Protein AF-A0A7X2XHQ8-F1 (afdb_monomer)

Nearest PDB structures (foldseek):
  3h1t-assembly1_A  TM=4.998E-01  e=1.255E-01  Vibrio vulnificus YJ016
  6wxx-assembly2_C  TM=3.637E-01  e=3.427E-02  Treponema succinifaciens DSM 2489
  6xl1-assembly1_B  TM=3.503E-01  e=3.656E-02  Treponema succinifaciens DSM 2489
  7sjr-assembly1_A  TM=2.879E-01  e=7.467E-02  Mycolicibacterium smegmatis
  5iv5-assembly1_W  TM=1.984E-01  e=7.993E+00  Tequatrovirus T4

pLDDT: mean 82.09, std 16.26, range [36.47, 98.06]

Foldseek 3Di:
DPDPQDDDPVVLAVDECPDPDHNVSHPPRDHQHPVNADFDADPNDTDPHPQLVVVVVVLVVCCVVQQWVDKDAFDKDFLACWDDDPNDIGHTDIDTAGIWTQTNVRDIATEHEDDDCDPVNVVVVVSVCVVCVPHRYYYD

Organism: NCBI:txid33025

Secondary structure (DSSP, 8-state):
---TTS--HHHHTT-BTT-SS-GGGSTT---B-TT-PPPEEETTEEESSHHHHHHHHHHHHHHHTTSEEEEEES-EEEEE--EEETTEEEPPEEEE-SEEEEETTS-EEEEE--SS--HHHHHHHHHHHHH-TT--EEE-

Mean predicted aligned error: 10.68 Å

Structure (mmCIF, N/CA/C/O backbone):
data_AF-A0A7X2XHQ8-F1
#
_entry.id   AF-A0A7X2XHQ8-F1
#
loop_
_atom_site.group_PDB
_atom_site.id
_atom_site.type_symbol
_atom_site.label_atom_id
_atom_site.label_alt_id
_atom_site.label_comp_id
_atom_site.label_asym_id
_atom_site.label_entity_id
_atom_site.label_seq_id
_atom_site.pdbx_PDB_ins_code
_atom_site.Cartn_x
_atom_site.Cartn_y
_atom_site.Cartn_z
_atom_site.occupancy
_atom_site.B_iso_or_equiv
_atom_site.auth_seq_id
_atom_site.auth_comp_id
_atom_site.auth_asym_id
_atom_site.auth_atom_id
_atom_site.pdbx_PDB_model_num
ATOM 1 N N . MET A 1 1 ? -1.540 29.037 35.041 1.00 36.47 1 MET A N 1
ATOM 2 C CA . MET A 1 1 ? -2.192 28.547 33.809 1.00 36.47 1 MET A CA 1
ATOM 3 C C . MET A 1 1 ? -1.247 28.839 32.663 1.00 36.47 1 MET A C 1
ATOM 5 O O . MET A 1 1 ? -1.095 30.001 32.321 1.00 36.47 1 MET A O 1
ATOM 9 N N . THR A 1 2 ? -0.538 27.837 32.148 1.00 40.19 2 THR A N 1
ATOM 10 C CA . THR A 1 2 ? 0.299 28.009 30.955 1.00 40.19 2 THR A CA 1
ATOM 11 C C . THR A 1 2 ? -0.645 28.240 29.785 1.00 40.19 2 THR A C 1
ATOM 13 O O . THR A 1 2 ? -1.453 27.372 29.454 1.00 40.19 2 THR A O 1
ATOM 16 N N . THR A 1 3 ? -0.624 29.439 29.220 1.00 45.78 3 THR A N 1
ATOM 17 C CA . THR A 1 3 ? -1.304 29.729 27.964 1.00 45.78 3 THR A CA 1
ATOM 18 C C . THR A 1 3 ? -0.699 28.801 26.914 1.00 45.78 3 THR A C 1
ATOM 20 O O . THR A 1 3 ? 0.480 28.890 26.597 1.00 45.78 3 THR A O 1
ATOM 23 N N . TRP A 1 4 ? -1.495 27.878 26.370 1.00 48.78 4 TRP A N 1
ATOM 24 C CA . TRP A 1 4 ? -1.075 26.950 25.307 1.00 48.78 4 TRP A CA 1
ATOM 25 C C . TRP A 1 4 ? -0.567 27.655 24.030 1.00 48.78 4 TRP A C 1
ATOM 27 O O . TRP A 1 4 ? -0.086 26.989 23.118 1.00 48.78 4 TRP A O 1
ATOM 37 N N . ASN A 1 5 ? -0.663 28.987 23.978 1.00 53.16 5 ASN A N 1
ATOM 38 C CA . ASN A 1 5 ? -0.143 29.833 22.910 1.00 53.16 5 ASN A CA 1
ATOM 39 C C . ASN A 1 5 ? 1.375 30.064 22.999 1.00 53.16 5 ASN A C 1
ATOM 41 O O . ASN A 1 5 ? 1.979 30.391 21.985 1.00 53.16 5 ASN A O 1
ATOM 45 N N . GLU A 1 6 ? 2.003 29.877 24.165 1.00 59.69 6 GLU A N 1
ATOM 46 C CA . GLU A 1 6 ? 3.444 30.093 24.352 1.00 59.69 6 GLU A CA 1
ATOM 47 C C . GLU A 1 6 ? 4.093 28.828 24.924 1.00 59.69 6 GLU A C 1
ATOM 49 O O . GLU A 1 6 ? 4.153 28.600 26.134 1.00 59.69 6 GLU A O 1
ATOM 54 N N . LEU A 1 7 ? 4.552 27.951 24.026 1.00 60.12 7 LEU A N 1
ATOM 55 C CA . LEU A 1 7 ? 5.282 26.747 24.413 1.00 60.12 7 LEU A CA 1
ATOM 56 C C . LEU A 1 7 ? 6.741 27.089 24.766 1.00 60.12 7 LEU A C 1
ATOM 58 O O . LEU A 1 7 ? 7.391 27.840 24.038 1.00 60.12 7 LEU A O 1
ATOM 62 N N . PRO A 1 8 ? 7.309 26.494 25.832 1.00 69.12 8 PRO A N 1
ATOM 63 C CA . PRO A 1 8 ? 8.734 26.604 26.132 1.00 69.12 8 PRO A CA 1
ATOM 64 C C . PRO A 1 8 ? 9.606 26.154 24.949 1.00 69.12 8 PRO A C 1
ATOM 66 O O . PRO A 1 8 ? 9.288 25.164 24.289 1.00 69.12 8 PRO A O 1
ATOM 69 N N . ALA A 1 9 ? 10.757 26.798 24.728 1.00 67.25 9 ALA A N 1
ATOM 70 C CA . ALA A 1 9 ? 11.624 26.553 23.561 1.00 67.25 9 ALA A CA 1
ATOM 71 C C . ALA A 1 9 ? 11.999 25.067 23.335 1.00 67.25 9 ALA A C 1
ATOM 73 O O . ALA A 1 9 ? 12.046 24.587 22.203 1.00 67.25 9 ALA A O 1
ATOM 74 N N . HIS A 1 10 ? 12.205 24.299 24.411 1.00 64.56 10 HIS A N 1
ATOM 75 C CA . HIS A 1 10 ? 12.523 22.865 24.332 1.00 64.56 10 HIS A CA 1
ATOM 76 C C . HIS A 1 10 ? 11.336 21.974 23.899 1.00 64.56 10 HIS A C 1
ATOM 78 O O . HIS A 1 10 ? 11.544 20.821 23.517 1.00 64.56 10 HIS A O 1
ATOM 84 N N . LEU A 1 11 ? 10.103 22.483 23.989 1.00 62.22 11 LEU A N 1
ATOM 85 C CA . LEU A 1 11 ? 8.870 21.826 23.543 1.00 62.22 11 LEU A CA 1
ATOM 86 C C . LEU A 1 11 ? 8.503 22.235 22.114 1.00 62.22 11 LEU A C 1
ATOM 88 O O . LEU A 1 11 ? 8.046 21.383 21.355 1.00 62.22 11 LEU A O 1
ATOM 92 N N . VAL A 1 12 ? 8.774 23.488 21.727 1.00 64.69 12 VAL A N 1
ATOM 93 C CA . VAL A 1 12 ? 8.577 23.998 20.356 1.00 64.69 12 VAL A CA 1
ATOM 94 C C . VAL A 1 12 ? 9.309 23.127 19.324 1.00 64.69 12 VAL A C 1
ATOM 96 O O . VAL A 1 12 ? 8.742 22.756 18.301 1.00 64.69 12 VAL A O 1
ATOM 99 N N . SER A 1 13 ? 10.531 22.685 19.635 1.00 59.44 13 SER A N 1
ATOM 100 C CA . SER A 1 13 ? 11.358 21.843 18.752 1.00 59.44 13 SER A CA 1
ATOM 101 C C . SER A 1 13 ? 10.886 20.385 18.588 1.00 59.44 13 SER A C 1
ATOM 103 O O . SER A 1 13 ? 11.472 19.627 17.800 1.00 59.44 13 SER A O 1
ATOM 105 N N . LYS A 1 14 ? 9.852 19.977 19.338 1.00 60.72 14 LYS A N 1
ATOM 106 C CA . LYS A 1 14 ? 9.292 18.613 19.376 1.00 60.72 14 LYS A CA 1
ATOM 107 C C . LYS A 1 14 ? 7.863 18.527 18.833 1.00 60.72 14 LYS A C 1
ATOM 109 O O . LYS A 1 14 ? 7.222 17.482 18.969 1.00 60.72 14 LYS A O 1
ATOM 114 N N . ILE A 1 15 ? 7.358 19.601 18.232 1.00 64.56 15 ILE A N 1
ATOM 115 C CA . ILE A 1 15 ? 6.012 19.641 17.660 1.00 64.56 15 ILE A CA 1
ATOM 116 C C . ILE A 1 15 ? 5.972 18.766 16.406 1.00 64.56 15 ILE A C 1
ATOM 118 O O . ILE A 1 15 ? 6.776 18.917 15.486 1.00 64.56 15 ILE A O 1
ATOM 122 N N . ARG A 1 16 ? 5.035 17.816 16.391 1.00 60.81 16 ARG A N 1
ATOM 123 C CA . ARG A 1 16 ? 4.809 16.923 15.252 1.00 60.81 16 ARG A CA 1
ATOM 124 C C . ARG A 1 16 ? 3.826 17.549 14.278 1.00 60.81 16 ARG A C 1
ATOM 126 O O . ARG A 1 16 ? 2.924 18.264 14.687 1.00 60.81 16 ARG A O 1
ATOM 133 N N . SER A 1 17 ? 3.935 17.201 13.004 1.00 60.25 17 SER A N 1
ATOM 134 C CA . SER A 1 17 ? 2.991 17.648 11.974 1.00 60.25 17 SER A CA 1
ATOM 135 C C . SER A 1 17 ? 1.527 17.253 12.239 1.00 60.25 17 SER A C 1
ATOM 137 O O . SER A 1 17 ? 0.629 17.885 11.698 1.00 60.25 17 SER A O 1
ATOM 139 N N . ASP A 1 18 ? 1.272 16.220 13.050 1.00 56.00 18 ASP A N 1
ATOM 140 C CA . ASP A 1 18 ? -0.065 15.738 13.419 1.00 56.00 18 ASP A CA 1
ATOM 141 C C . ASP A 1 18 ? -0.575 16.270 14.774 1.00 56.00 18 ASP A C 1
ATOM 143 O O . ASP A 1 18 ? -1.554 15.746 15.310 1.00 56.00 18 ASP A O 1
ATOM 147 N N . SER A 1 19 ? 0.075 17.284 15.360 1.00 61.22 19 SER A N 1
ATOM 148 C CA . SER A 1 19 ? -0.367 17.874 16.626 1.00 61.22 19 SER A CA 1
ATOM 149 C C . SER A 1 19 ? -1.665 18.672 16.491 1.00 61.22 19 SER A C 1
ATOM 151 O O . SER A 1 19 ? -1.930 19.316 15.479 1.00 61.22 19 SER A O 1
ATOM 153 N N . VAL A 1 20 ? -2.457 18.671 17.570 1.00 60.62 20 VAL A N 1
ATOM 154 C CA . VAL A 1 20 ? -3.720 19.429 17.678 1.00 60.62 20 VAL A CA 1
ATOM 155 C C . VAL A 1 20 ? -3.498 20.928 17.439 1.00 60.62 20 VAL A C 1
ATOM 157 O O . VAL A 1 20 ? -4.326 21.583 16.813 1.00 60.62 20 VAL A O 1
ATOM 160 N N . THR A 1 21 ? -2.358 21.457 17.885 1.00 56.84 21 THR A N 1
ATOM 161 C CA . THR A 1 21 ? -1.887 22.797 17.527 1.00 56.84 21 THR A CA 1
ATOM 162 C C . THR A 1 21 ? -0.996 22.681 16.299 1.00 56.84 21 THR A C 1
ATOM 164 O O . THR A 1 21 ? 0.090 22.111 16.393 1.00 56.84 21 THR A O 1
ATOM 167 N N . ALA A 1 22 ? -1.441 23.189 15.149 1.00 55.91 22 ALA A N 1
ATOM 168 C CA . ALA A 1 22 ? -0.625 23.181 13.941 1.00 55.91 22 ALA A CA 1
ATOM 169 C C . ALA A 1 22 ? 0.661 24.010 14.154 1.00 55.91 22 ALA A C 1
ATOM 171 O O . ALA A 1 22 ? 0.578 25.105 14.717 1.00 55.91 22 ALA A O 1
ATOM 172 N N . PRO A 1 23 ? 1.833 23.550 13.678 1.00 57.03 23 PRO A N 1
ATOM 173 C CA . PRO A 1 23 ? 3.095 24.286 13.811 1.00 57.03 23 PRO A CA 1
ATOM 174 C C . PRO A 1 23 ? 3.045 25.673 13.153 1.00 57.03 23 PRO A C 1
ATOM 176 O O . PRO A 1 23 ? 3.669 26.601 13.646 1.00 57.03 23 PRO A O 1
ATOM 179 N N . ALA A 1 24 ? 2.205 25.856 12.126 1.00 57.06 24 ALA A N 1
ATOM 180 C CA . ALA A 1 24 ? 1.943 27.154 11.498 1.00 57.06 24 ALA A CA 1
ATOM 181 C C . ALA A 1 24 ? 1.388 28.227 12.462 1.00 57.06 24 ALA A C 1
ATOM 183 O O . ALA A 1 24 ? 1.497 29.415 12.174 1.00 57.06 24 ALA A O 1
ATOM 184 N N . ASN A 1 25 ? 0.811 27.823 13.600 1.00 60.12 25 ASN A N 1
ATOM 185 C CA . ASN A 1 25 ? 0.233 28.726 14.597 1.00 60.12 25 ASN A CA 1
ATOM 186 C C . ASN A 1 25 ? 1.189 29.031 15.767 1.00 60.12 25 ASN A C 1
ATOM 188 O O . ASN A 1 25 ? 0.788 29.720 16.703 1.00 60.12 25 ASN A O 1
ATOM 192 N N . LEU A 1 26 ? 2.424 28.513 15.747 1.00 65.69 26 LEU A N 1
ATOM 193 C CA . LEU A 1 26 ? 3.416 28.708 16.806 1.00 65.69 26 LEU A CA 1
ATOM 194 C C . LEU A 1 26 ? 4.699 29.330 16.226 1.00 65.69 26 LEU A C 1
ATOM 196 O O . LEU A 1 26 ? 5.384 28.684 15.430 1.00 65.69 26 LEU A O 1
ATOM 200 N N . PRO A 1 27 ? 5.057 30.569 16.609 1.00 61.31 27 PRO A N 1
ATOM 201 C CA . PRO A 1 27 ? 6.247 31.230 16.081 1.00 61.31 27 PRO A CA 1
ATOM 202 C C . PRO A 1 27 ? 7.517 30.456 16.474 1.00 61.31 27 PRO A C 1
ATOM 204 O O . PRO A 1 27 ? 7.764 30.207 17.652 1.00 61.31 27 PRO A O 1
ATOM 207 N N . GLY A 1 28 ? 8.319 30.060 15.478 1.00 65.12 28 GLY A N 1
ATOM 208 C CA . GLY A 1 28 ? 9.562 29.294 15.663 1.00 65.12 28 GLY A CA 1
ATOM 209 C C . GLY A 1 28 ? 9.412 27.765 15.654 1.00 65.12 28 GLY A C 1
ATOM 210 O O . GLY A 1 28 ? 10.397 27.065 15.884 1.00 65.12 28 GLY A O 1
ATOM 211 N N . ALA A 1 29 ? 8.213 27.230 15.392 1.00 59.97 29 ALA A N 1
ATOM 212 C CA . ALA A 1 29 ? 7.984 25.792 15.255 1.00 59.97 29 ALA A CA 1
ATOM 213 C C . ALA A 1 29 ? 8.169 25.325 13.801 1.00 59.97 29 ALA A C 1
ATOM 215 O O . ALA A 1 29 ? 7.347 25.624 12.936 1.00 59.97 29 ALA A O 1
ATOM 216 N N . GLU A 1 30 ? 9.203 24.527 13.532 1.00 63.09 30 GLU A N 1
ATOM 217 C CA . GLU A 1 30 ? 9.308 23.804 12.261 1.00 63.09 30 GLU A CA 1
ATOM 218 C C . GLU A 1 30 ? 8.533 22.474 12.335 1.00 63.09 30 GLU A C 1
ATOM 220 O O . GLU A 1 30 ? 8.755 21.687 13.264 1.00 63.09 30 GLU A O 1
ATOM 225 N N . PRO A 1 31 ? 7.619 22.187 11.386 1.00 60.91 31 PRO A N 1
ATOM 226 C CA . PRO A 1 31 ? 6.886 20.927 11.353 1.00 60.91 31 PRO A CA 1
ATOM 227 C C . PRO A 1 31 ? 7.843 19.749 11.158 1.00 60.91 31 PRO A C 1
ATOM 229 O O . PRO A 1 31 ? 8.390 19.555 10.076 1.00 60.91 31 PRO A O 1
ATOM 232 N N . LYS A 1 32 ? 7.986 18.897 12.177 1.00 61.88 32 LYS A N 1
ATOM 233 C CA . LYS A 1 32 ? 8.645 17.596 12.015 1.00 61.88 32 LYS A CA 1
ATOM 234 C C . LYS A 1 32 ? 7.615 16.531 11.685 1.00 61.88 32 LYS A C 1
ATOM 236 O O . LYS A 1 32 ? 6.659 16.316 12.438 1.00 61.88 32 LYS A O 1
ATOM 241 N N . LEU A 1 33 ? 7.816 15.842 10.565 1.00 65.62 33 LEU A N 1
ATOM 242 C CA . LEU A 1 33 ? 7.006 14.683 10.213 1.00 65.62 33 LEU A CA 1
ATOM 243 C C . LEU A 1 33 ? 7.149 13.617 11.300 1.00 65.62 33 LEU A C 1
ATOM 245 O O . LEU A 1 33 ? 8.237 13.376 11.823 1.00 65.62 33 LEU A O 1
ATOM 249 N N . LYS A 1 34 ? 6.030 12.975 11.648 1.00 60.84 34 LYS A N 1
ATOM 250 C CA . LYS A 1 34 ? 5.939 12.004 12.753 1.00 60.84 34 LYS A CA 1
ATOM 251 C C . LYS A 1 34 ? 6.983 10.885 12.678 1.00 60.84 34 LYS A C 1
ATOM 253 O O . LYS A 1 34 ? 7.379 10.364 13.719 1.00 60.84 34 LYS A O 1
ATOM 258 N N . TYR A 1 35 ? 7.409 10.546 11.462 1.00 61.41 35 TYR A N 1
ATOM 259 C CA . TYR A 1 35 ? 8.385 9.497 11.174 1.00 61.41 35 TYR A CA 1
ATOM 260 C C . TYR A 1 35 ? 9.722 10.025 10.630 1.00 61.41 35 TYR A C 1
ATOM 262 O O . TYR A 1 35 ? 10.587 9.226 10.310 1.00 61.41 35 TYR A O 1
ATOM 270 N N . GLY A 1 36 ? 9.916 11.347 10.545 1.00 60.12 36 GLY A N 1
ATOM 271 C CA . GLY A 1 36 ? 11.150 11.943 10.017 1.00 60.12 36 GLY A CA 1
ATOM 272 C C . GLY A 1 36 ? 11.371 11.758 8.511 1.00 60.12 36 GLY A C 1
ATOM 273 O O . GLY A 1 36 ? 12.455 12.063 8.032 1.00 60.12 36 GLY A O 1
ATOM 274 N N . ASN A 1 37 ? 10.371 11.268 7.776 1.00 61.34 37 ASN A N 1
ATOM 275 C CA . ASN A 1 37 ? 10.448 11.103 6.325 1.00 61.34 37 ASN A CA 1
ATOM 276 C C . ASN A 1 37 ? 10.554 12.464 5.623 1.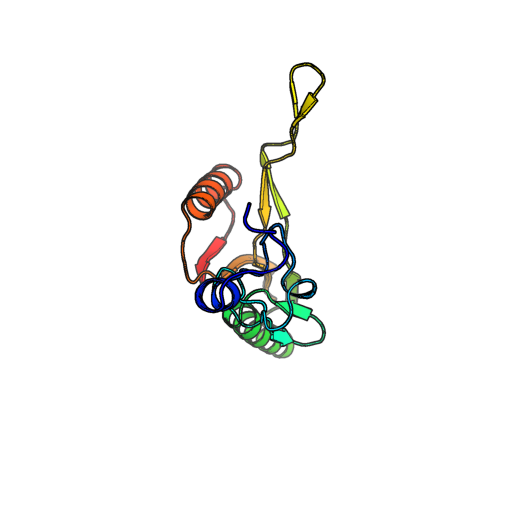00 61.34 37 ASN A C 1
ATOM 278 O O . ASN A 1 37 ? 10.005 13.444 6.118 1.00 61.34 37 ASN A O 1
ATOM 282 N N . SER A 1 38 ? 11.199 12.509 4.457 1.00 59.94 38 SER A N 1
ATOM 283 C CA . SER A 1 38 ? 11.070 13.625 3.516 1.00 59.94 38 SER A CA 1
ATOM 284 C C . SER A 1 38 ? 9.936 13.320 2.538 1.00 59.94 38 SER A C 1
ATOM 286 O O . SER A 1 38 ? 9.830 12.190 2.061 1.00 59.94 38 SER A O 1
ATOM 288 N N . ILE A 1 39 ? 9.073 14.303 2.268 1.00 60.19 39 ILE A N 1
ATOM 289 C CA . ILE A 1 39 ? 8.072 14.189 1.201 1.00 60.19 39 ILE A CA 1
ATOM 290 C C . ILE A 1 39 ? 8.801 14.469 -0.105 1.00 60.19 39 ILE A C 1
ATOM 292 O O . ILE A 1 39 ? 9.302 15.578 -0.294 1.00 60.19 39 ILE A O 1
ATOM 296 N N . THR A 1 40 ? 8.830 13.482 -0.992 1.00 62.44 40 THR A N 1
ATOM 297 C CA . THR A 1 40 ? 9.467 13.600 -2.305 1.00 62.44 40 THR A CA 1
ATOM 298 C C . THR A 1 40 ? 8.386 13.675 -3.378 1.00 62.44 40 THR A C 1
ATOM 300 O O . THR A 1 40 ? 7.378 12.969 -3.308 1.00 62.44 40 THR A O 1
ATOM 303 N N . GLU A 1 41 ? 8.570 14.567 -4.349 1.00 69.12 41 GLU A N 1
ATOM 304 C CA . GLU A 1 41 ? 7.702 14.693 -5.518 1.00 69.12 41 GLU A CA 1
ATOM 305 C C . GLU A 1 41 ? 8.429 14.120 -6.737 1.00 69.12 41 GLU A C 1
ATOM 307 O O . GLU A 1 41 ? 9.523 14.575 -7.068 1.00 69.12 41 GLU A O 1
ATOM 312 N N . VAL A 1 42 ? 7.836 13.119 -7.388 1.00 63.78 42 VAL A N 1
ATOM 313 C CA . VAL A 1 42 ? 8.348 12.520 -8.631 1.00 63.78 42 VAL A CA 1
ATOM 314 C C . VAL A 1 42 ? 7.235 12.585 -9.667 1.00 63.78 42 VAL A C 1
ATOM 316 O O . VAL A 1 42 ? 6.119 12.152 -9.394 1.00 63.78 42 VAL A O 1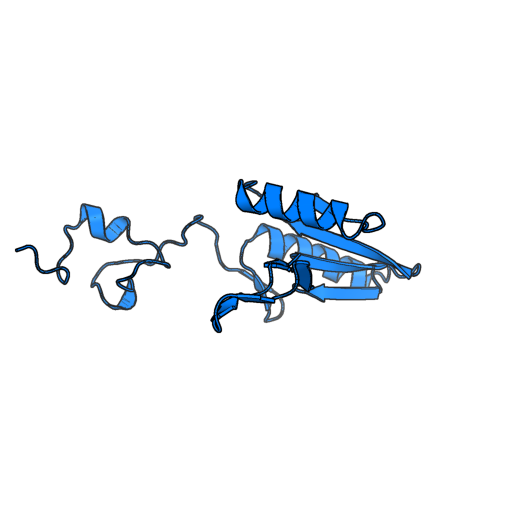
ATOM 319 N N . ASP A 1 43 ? 7.509 13.178 -10.830 1.00 59.56 43 ASP A N 1
ATOM 320 C CA . ASP A 1 43 ? 6.536 13.370 -11.919 1.00 59.56 43 ASP A CA 1
ATOM 321 C C . ASP A 1 43 ? 5.206 14.030 -11.487 1.00 59.56 43 ASP A C 1
ATOM 323 O O . ASP A 1 43 ? 4.130 13.707 -11.989 1.00 59.56 43 ASP A O 1
ATOM 327 N N . GLY A 1 44 ? 5.261 14.966 -10.531 1.00 72.56 44 GLY A N 1
ATOM 328 C CA . GLY A 1 44 ? 4.075 15.645 -9.989 1.00 72.56 44 GLY A CA 1
ATOM 329 C C . GLY A 1 44 ? 3.303 14.840 -8.935 1.00 72.56 44 GLY A C 1
ATOM 330 O O . GLY A 1 44 ? 2.241 15.267 -8.475 1.00 72.56 44 GLY A O 1
ATOM 331 N N . ILE A 1 45 ? 3.812 13.668 -8.547 1.00 76.31 45 ILE A N 1
ATOM 332 C CA . ILE A 1 45 ? 3.204 12.765 -7.568 1.00 76.31 45 ILE A CA 1
ATOM 333 C C . ILE A 1 45 ? 3.948 12.892 -6.245 1.00 76.31 45 ILE A C 1
ATOM 335 O O . ILE A 1 45 ? 5.162 12.715 -6.178 1.00 76.31 45 ILE A O 1
ATOM 339 N N . ARG A 1 46 ? 3.208 13.186 -5.172 1.00 77.81 46 ARG A N 1
ATOM 340 C CA . ARG A 1 46 ? 3.755 13.277 -3.813 1.00 77.81 46 ARG A CA 1
ATOM 341 C C . ARG A 1 46 ? 3.784 11.901 -3.153 1.00 77.81 46 ARG A C 1
ATOM 343 O O . ARG A 1 46 ? 2.736 11.266 -3.042 1.00 77.81 46 ARG A O 1
ATOM 350 N N . PHE A 1 47 ? 4.951 11.509 -2.655 1.00 80.75 47 PHE A N 1
ATOM 351 C CA . PHE A 1 47 ? 5.170 10.270 -1.909 1.00 80.75 47 PHE A CA 1
ATOM 352 C C . PHE A 1 47 ? 5.369 10.537 -0.415 1.00 80.75 47 PHE A C 1
ATOM 354 O O . PHE A 1 47 ? 5.915 11.573 -0.020 1.00 80.75 47 PHE A O 1
ATOM 361 N N . ASP A 1 48 ? 4.920 9.601 0.425 1.00 71.69 48 ASP A N 1
ATOM 362 C CA . ASP A 1 48 ? 5.000 9.721 1.887 1.00 71.69 48 ASP A CA 1
ATOM 363 C C . ASP A 1 48 ? 6.389 9.302 2.417 1.00 71.69 48 ASP A C 1
ATOM 365 O O . ASP A 1 48 ? 6.722 9.528 3.591 1.00 71.69 48 ASP A O 1
ATOM 369 N N . SER A 1 49 ? 7.226 8.701 1.562 1.00 80.88 49 SER A N 1
ATOM 370 C CA . SER A 1 49 ? 8.623 8.391 1.859 1.00 80.88 49 SER A CA 1
ATOM 371 C C . SER A 1 49 ? 9.528 8.425 0.623 1.00 80.88 49 SER A C 1
ATOM 373 O O . SER A 1 49 ? 9.082 8.204 -0.499 1.00 80.88 49 SER A O 1
ATOM 375 N N . GLU A 1 50 ? 10.825 8.642 0.847 1.00 83.25 50 GLU A N 1
ATOM 376 C CA . GLU A 1 50 ? 11.868 8.545 -0.186 1.00 83.25 50 GLU A CA 1
ATOM 377 C C . GLU A 1 50 ? 11.916 7.144 -0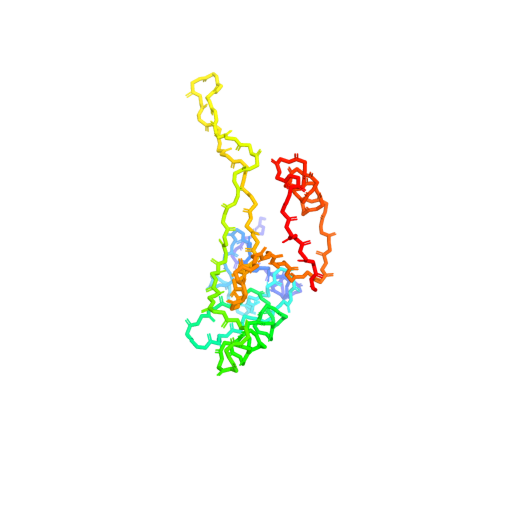.813 1.00 83.25 50 GLU A C 1
ATOM 379 O O . GLU A 1 50 ? 11.984 7.010 -2.026 1.00 83.25 50 GLU A O 1
ATOM 384 N N . LYS A 1 51 ? 11.726 6.094 -0.004 1.00 85.44 51 LYS A N 1
ATOM 385 C CA . LYS A 1 51 ? 11.698 4.703 -0.475 1.00 85.44 51 LYS A CA 1
ATOM 386 C C . LYS A 1 51 ? 10.549 4.421 -1.451 1.00 85.44 51 LYS A C 1
ATOM 388 O O . LYS A 1 51 ? 10.723 3.648 -2.389 1.00 85.44 51 LYS A O 1
ATOM 393 N N . GLU A 1 52 ? 9.381 5.026 -1.227 1.00 86.88 52 GLU A N 1
ATOM 394 C CA . GLU A 1 52 ? 8.260 4.957 -2.175 1.00 86.88 52 GLU A CA 1
ATOM 395 C C . GLU A 1 52 ? 8.622 5.646 -3.495 1.00 86.88 52 GLU A C 1
ATOM 397 O O . GLU A 1 52 ? 8.359 5.097 -4.563 1.00 86.88 52 GLU A O 1
ATOM 402 N N . ALA A 1 53 ? 9.242 6.827 -3.417 1.00 86.75 53 ALA A N 1
ATOM 403 C CA . ALA A 1 53 ? 9.643 7.606 -4.584 1.00 86.75 53 ALA A CA 1
ATOM 404 C C . ALA A 1 53 ? 10.711 6.887 -5.427 1.00 86.75 53 ALA A C 1
ATOM 406 O O . ALA A 1 53 ? 10.565 6.806 -6.646 1.00 86.75 53 ALA A O 1
ATOM 407 N N . ASP A 1 54 ? 11.729 6.309 -4.785 1.00 87.38 54 ASP A N 1
ATOM 408 C CA . ASP A 1 54 ? 12.774 5.529 -5.456 1.00 87.38 54 ASP A CA 1
ATOM 409 C C . ASP A 1 54 ? 12.179 4.304 -6.159 1.00 87.38 54 ASP A C 1
ATOM 411 O O . ASP A 1 54 ? 12.432 4.067 -7.339 1.00 87.38 54 ASP A O 1
ATOM 415 N N . TYR A 1 55 ? 11.303 3.564 -5.467 1.00 90.81 55 TYR A N 1
ATOM 416 C CA . TYR A 1 55 ? 10.647 2.399 -6.057 1.00 90.81 55 TYR A CA 1
ATOM 417 C C . TYR A 1 55 ? 9.754 2.777 -7.245 1.00 90.81 55 TYR A C 1
ATOM 419 O O . TYR A 1 55 ? 9.706 2.069 -8.252 1.00 90.81 55 TYR A O 1
ATOM 427 N N . TYR A 1 56 ? 9.050 3.908 -7.156 1.00 90.25 56 TYR A N 1
ATOM 428 C CA . TYR A 1 56 ? 8.270 4.428 -8.274 1.00 90.25 56 TYR A CA 1
ATOM 429 C C . TYR A 1 56 ? 9.156 4.785 -9.476 1.00 90.25 56 TYR A C 1
ATOM 431 O O . TYR A 1 56 ? 8.781 4.502 -10.615 1.00 90.25 56 TYR A O 1
ATOM 439 N N . TRP A 1 57 ? 10.343 5.350 -9.241 1.00 86.50 57 TRP A N 1
ATOM 440 C CA . TRP A 1 57 ? 11.299 5.661 -10.304 1.00 86.50 57 TRP A CA 1
ATOM 441 C C . TRP A 1 57 ? 11.803 4.404 -11.020 1.00 86.50 57 TRP A C 1
ATOM 443 O O . TRP A 1 57 ? 11.841 4.368 -12.253 1.00 86.50 57 TRP A O 1
ATOM 453 N N . ASP A 1 58 ? 12.105 3.346 -10.266 1.00 88.38 58 ASP A N 1
ATOM 454 C CA . ASP A 1 58 ? 12.483 2.047 -10.829 1.00 88.38 58 ASP A CA 1
ATOM 455 C C . ASP A 1 58 ? 11.351 1.463 -11.687 1.00 88.38 58 ASP A C 1
ATOM 457 O O . ASP A 1 58 ? 11.573 1.030 -12.821 1.00 88.38 58 ASP A O 1
ATOM 461 N N . LEU A 1 59 ? 10.109 1.508 -11.190 1.00 88.81 59 LEU A N 1
ATOM 462 C CA . LEU A 1 59 ? 8.940 1.073 -11.957 1.00 88.81 59 LEU A CA 1
ATOM 463 C C . LEU A 1 59 ? 8.756 1.887 -13.242 1.00 88.81 59 LEU A C 1
ATOM 465 O O . LEU A 1 59 ? 8.417 1.322 -14.281 1.00 88.81 59 LEU A O 1
ATOM 469 N N . HIS A 1 60 ? 9.004 3.194 -13.199 1.00 83.88 60 HIS A N 1
ATOM 470 C CA . HIS A 1 60 ? 8.902 4.057 -14.370 1.00 83.88 60 HIS A CA 1
ATOM 471 C C . HIS A 1 60 ? 9.944 3.701 -15.447 1.00 83.88 60 HIS A C 1
ATOM 473 O O . HIS A 1 60 ? 9.627 3.708 -16.640 1.00 83.88 60 HIS A O 1
ATOM 479 N N . TRP A 1 61 ? 11.160 3.302 -15.059 1.00 81.88 61 TRP A N 1
ATOM 480 C CA . TRP A 1 61 ? 12.139 2.750 -16.003 1.00 81.88 61 TRP A CA 1
ATOM 481 C C . TRP A 1 61 ? 11.688 1.420 -16.601 1.00 81.88 61 TRP A C 1
ATOM 483 O O . TRP A 1 61 ? 11.715 1.265 -17.822 1.00 81.88 61 TRP A O 1
ATOM 493 N N . LEU A 1 62 ? 11.175 0.506 -15.776 1.00 82.25 62 LEU A N 1
ATOM 494 C CA . LEU A 1 62 ? 10.644 -0.777 -16.250 1.00 82.25 62 LEU A CA 1
ATOM 495 C C . LEU A 1 62 ? 9.454 -0.607 -17.205 1.00 82.25 62 LEU A C 1
ATOM 497 O O . LEU A 1 62 ? 9.256 -1.434 -18.099 1.00 82.25 62 LEU A O 1
ATOM 501 N N . MET A 1 63 ? 8.674 0.467 -17.050 1.00 83.94 63 MET A N 1
ATOM 502 C CA . MET A 1 63 ? 7.625 0.836 -18.002 1.00 83.94 63 MET A CA 1
ATOM 503 C C . MET A 1 63 ? 8.193 1.282 -19.350 1.00 83.94 63 MET A C 1
ATOM 505 O O . MET A 1 63 ? 7.668 0.902 -20.395 1.00 83.94 63 MET A O 1
ATOM 509 N N . ARG A 1 64 ? 9.287 2.053 -19.349 1.00 78.00 64 ARG A N 1
ATOM 510 C CA . ARG A 1 64 ? 9.966 2.488 -20.583 1.00 78.00 64 ARG A CA 1
ATOM 511 C C . ARG A 1 64 ? 10.618 1.333 -21.335 1.00 78.00 64 ARG A C 1
ATOM 513 O O . ARG A 1 64 ? 10.624 1.340 -22.561 1.00 78.00 64 ARG A O 1
ATOM 520 N N . GLU A 1 65 ? 11.138 0.350 -20.611 1.00 82.75 65 GLU A N 1
ATOM 521 C CA . GLU A 1 65 ? 11.705 -0.875 -21.185 1.00 82.75 65 GLU A CA 1
ATOM 522 C C . GLU A 1 65 ? 10.631 -1.848 -21.698 1.00 82.75 65 GLU A C 1
ATOM 524 O O . GLU A 1 65 ? 10.937 -2.774 -22.446 1.00 82.75 65 GLU A O 1
ATOM 529 N N . GLY A 1 66 ? 9.364 -1.635 -21.326 1.00 82.19 66 GLY A N 1
ATOM 530 C CA . GLY A 1 66 ? 8.240 -2.482 -21.722 1.00 82.19 66 GLY A CA 1
ATOM 531 C C . GLY A 1 66 ? 8.091 -3.757 -20.889 1.00 82.19 66 GLY A C 1
ATOM 532 O O . GLY A 1 66 ? 7.271 -4.603 -21.236 1.00 82.19 66 GLY A O 1
ATOM 533 N N . THR A 1 67 ? 8.839 -3.901 -19.791 1.00 86.50 67 THR A N 1
ATOM 534 C CA . THR A 1 67 ? 8.701 -5.015 -18.835 1.00 86.50 67 THR A CA 1
ATOM 535 C C . THR A 1 67 ? 7.441 -4.847 -17.985 1.00 86.50 67 THR A C 1
ATOM 537 O O . THR A 1 67 ? 6.697 -5.804 -17.754 1.00 86.50 67 THR A O 1
ATOM 540 N N . VAL A 1 68 ? 7.166 -3.614 -17.556 1.00 89.12 68 VAL A N 1
ATOM 541 C CA . VAL A 1 68 ? 5.939 -3.239 -16.845 1.00 89.12 68 VAL A CA 1
ATOM 542 C C . VAL A 1 68 ? 5.004 -2.528 -17.810 1.00 89.12 68 VAL A C 1
ATOM 544 O O . VAL A 1 68 ? 5.394 -1.618 -18.531 1.00 89.12 68 VAL A O 1
ATOM 547 N N . LYS A 1 69 ? 3.741 -2.941 -17.825 1.00 90.81 69 LYS A N 1
ATOM 548 C CA . LYS A 1 69 ? 2.715 -2.341 -18.675 1.00 90.81 69 LYS A CA 1
ATOM 549 C C . LYS A 1 69 ? 1.997 -1.194 -17.976 1.00 90.81 69 LYS A C 1
ATOM 551 O O . LYS A 1 69 ? 1.703 -0.181 -18.601 1.00 90.81 69 LYS A O 1
ATOM 556 N N . GLU A 1 70 ? 1.671 -1.377 -16.701 1.00 92.44 70 GLU A N 1
ATOM 557 C CA . GLU A 1 70 ? 0.840 -0.436 -15.955 1.00 92.44 70 GLU A CA 1
ATOM 558 C C . GLU A 1 70 ? 1.209 -0.436 -14.473 1.00 92.44 70 GLU A C 1
ATOM 560 O O . GLU A 1 70 ? 1.458 -1.489 -13.881 1.00 92.44 70 GLU A O 1
ATOM 565 N N . VAL A 1 71 ? 1.197 0.756 -13.879 1.00 93.12 71 VAL A N 1
ATOM 566 C CA . VAL A 1 71 ? 1.384 0.977 -12.446 1.00 93.12 71 VAL A CA 1
ATOM 567 C C . VAL A 1 71 ? 0.203 1.789 -11.928 1.00 93.12 71 VAL A C 1
ATOM 569 O O . VAL A 1 71 ? -0.066 2.887 -12.409 1.00 93.12 71 VAL A O 1
ATOM 572 N N . GLU A 1 72 ? -0.498 1.254 -10.934 1.00 94.19 72 GLU A N 1
ATOM 573 C CA . GLU A 1 72 ? -1.578 1.934 -10.218 1.00 94.19 72 GLU A CA 1
ATOM 574 C C . GLU A 1 72 ? -1.110 2.267 -8.796 1.00 94.19 72 GLU A C 1
ATOM 576 O O . GLU A 1 72 ? -0.626 1.400 -8.063 1.00 94.19 72 GLU A O 1
ATOM 581 N N . LEU A 1 73 ? -1.271 3.530 -8.399 1.00 92.62 73 LEU A N 1
ATOM 582 C CA . LEU A 1 73 ? -0.883 4.020 -7.079 1.00 92.62 73 LEU A CA 1
ATOM 583 C C . LEU A 1 73 ? -1.997 3.838 -6.054 1.00 92.62 73 LEU A C 1
ATOM 585 O O . LEU A 1 73 ? -3.171 4.107 -6.313 1.00 92.62 73 LEU A O 1
ATOM 589 N N . GLN A 1 74 ? -1.602 3.471 -4.841 1.00 92.75 74 GLN A N 1
ATOM 590 C CA . GLN A 1 74 ? -2.473 3.392 -3.673 1.00 92.75 74 GLN A CA 1
ATOM 591 C C . GLN A 1 74 ? -3.750 2.534 -3.843 1.00 92.75 74 GLN A C 1
ATOM 593 O O . GLN A 1 74 ? -4.835 2.962 -3.403 1.00 92.75 74 GLN A O 1
ATOM 598 N N . PRO A 1 75 ? -3.671 1.319 -4.435 1.00 96.56 75 PRO A N 1
ATOM 599 C CA . PRO A 1 75 ? -4.831 0.449 -4.609 1.00 96.56 75 PRO A CA 1
ATOM 600 C C . PRO A 1 75 ? -5.454 0.091 -3.251 1.00 96.56 75 PRO A C 1
ATOM 602 O O . PRO A 1 75 ? -4.772 -0.172 -2.252 1.00 96.56 75 PRO A O 1
ATOM 605 N N . LYS A 1 76 ? -6.790 0.095 -3.199 1.00 97.19 76 LYS A N 1
ATOM 606 C CA . LYS A 1 76 ? -7.565 -0.065 -1.959 1.00 97.19 76 LYS A CA 1
ATOM 607 C C . LYS A 1 76 ? -8.198 -1.447 -1.879 1.00 97.19 76 LYS A C 1
ATOM 609 O O . LYS A 1 76 ? -8.998 -1.813 -2.732 1.00 97.19 76 LYS A O 1
ATOM 614 N N . PHE A 1 77 ? -7.970 -2.137 -0.768 1.00 97.00 77 PHE A N 1
ATOM 615 C CA . PHE A 1 77 ? -8.614 -3.409 -0.452 1.00 97.00 77 PHE A CA 1
ATOM 616 C C . PHE A 1 77 ? -9.507 -3.273 0.769 1.00 97.00 77 PHE A C 1
ATOM 618 O O . PHE A 1 77 ? -9.070 -2.855 1.845 1.00 97.00 77 PHE A O 1
ATOM 625 N N . VAL A 1 78 ? -10.770 -3.670 0.636 1.00 97.31 78 VAL A N 1
ATOM 626 C CA . VAL A 1 78 ? -11.679 -3.749 1.782 1.00 97.31 78 VAL A CA 1
ATOM 627 C C . VAL A 1 78 ? -11.369 -5.034 2.548 1.00 97.31 78 VAL A C 1
ATOM 629 O O . VAL A 1 78 ? -11.609 -6.132 2.048 1.00 97.31 78 VAL A O 1
ATOM 632 N N . LEU A 1 79 ? -10.827 -4.891 3.758 1.00 97.00 79 LEU A N 1
ATOM 633 C CA . LEU A 1 79 ? -10.540 -6.000 4.674 1.00 97.00 79 LEU A CA 1
ATOM 634 C C . LEU A 1 79 ? -11.783 -6.392 5.470 1.00 97.00 79 LEU A C 1
ATOM 636 O O . LEU A 1 79 ? -12.072 -7.571 5.652 1.00 97.00 79 LEU A O 1
ATOM 640 N N . GLN A 1 80 ? -12.534 -5.384 5.912 1.00 96.94 80 GLN A N 1
ATOM 641 C CA . GLN A 1 80 ? -13.819 -5.551 6.576 1.00 96.94 80 GLN A CA 1
ATOM 642 C C . GLN A 1 80 ? -14.790 -4.494 6.041 1.00 96.94 80 GLN A C 1
ATOM 644 O O . GLN A 1 80 ? -14.457 -3.303 6.076 1.00 96.94 80 GLN A O 1
ATOM 649 N N . PRO A 1 81 ? -15.977 -4.890 5.544 1.00 96.62 81 PRO A N 1
ATOM 650 C CA . PRO A 1 81 ? -16.971 -3.931 5.090 1.00 96.62 81 PRO A CA 1
ATOM 651 C C . PRO A 1 81 ? -17.467 -3.075 6.259 1.00 96.62 81 PRO A C 1
ATOM 653 O O . PRO A 1 81 ? -17.505 -3.510 7.411 1.00 96.62 81 PRO A O 1
ATOM 656 N N . GLY A 1 82 ? -17.859 -1.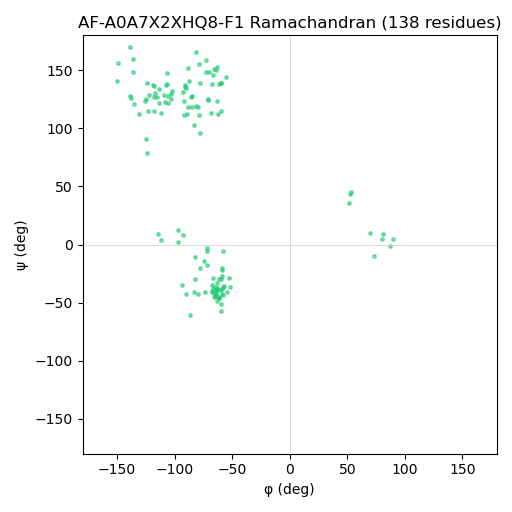839 5.955 1.00 96.69 82 GLY A N 1
ATOM 657 C CA . GLY A 1 82 ? -18.532 -0.990 6.929 1.00 96.69 82 GLY A CA 1
ATOM 658 C C . GLY A 1 82 ? -19.904 -1.567 7.264 1.00 96.69 82 GLY A C 1
ATOM 659 O O . GLY A 1 82 ? -20.570 -2.137 6.403 1.00 96.69 82 GLY A O 1
ATOM 660 N N . TYR A 1 83 ? -20.337 -1.403 8.506 1.00 96.94 83 TYR A N 1
ATOM 661 C CA . TYR A 1 83 ? -21.612 -1.930 8.989 1.00 96.94 83 TYR A CA 1
ATOM 662 C C . TYR A 1 83 ? -22.303 -0.908 9.891 1.00 96.94 83 TYR A C 1
ATOM 664 O O . TYR A 1 83 ? -21.728 0.123 10.242 1.00 96.94 83 TYR A O 1
ATOM 672 N N . LYS A 1 84 ? -23.563 -1.162 10.244 1.00 97.56 84 LYS A N 1
ATOM 673 C CA . LYS A 1 84 ? -24.299 -0.348 11.217 1.00 97.56 84 LYS A CA 1
ATOM 674 C C . LYS A 1 84 ? -24.439 -1.118 12.524 1.00 97.56 84 LYS A C 1
ATOM 676 O O . LYS A 1 84 ? -24.733 -2.308 12.501 1.00 97.56 84 LYS A O 1
ATOM 681 N N . ARG A 1 85 ? -24.257 -0.435 13.650 1.00 95.81 85 ARG A N 1
ATOM 682 C CA . ARG A 1 85 ? -24.528 -0.963 14.992 1.00 95.81 85 ARG A CA 1
ATOM 683 C C . ARG A 1 85 ? -25.191 0.133 15.812 1.00 95.81 85 ARG A C 1
ATOM 685 O O . ARG A 1 85 ? -24.680 1.247 15.838 1.00 95.81 85 ARG A O 1
ATOM 692 N N . GLU A 1 86 ? -26.335 -0.170 16.427 1.00 95.75 86 GLU A N 1
ATOM 693 C CA . GLU A 1 86 ? -27.085 0.783 17.272 1.00 95.75 86 GLU A CA 1
ATOM 694 C C . GLU A 1 86 ? -27.368 2.119 16.551 1.00 95.75 86 GLU A C 1
ATOM 696 O O . GLU A 1 86 ? -27.138 3.205 17.075 1.00 95.75 86 GLU A O 1
ATOM 701 N N . GLY A 1 87 ? -27.776 2.047 15.279 1.00 94.88 87 GLY A N 1
ATOM 702 C CA . GLY A 1 87 ? -28.032 3.225 14.438 1.00 94.88 87 GLY A CA 1
ATOM 703 C C . GLY A 1 87 ? -26.779 3.983 13.970 1.00 94.88 87 GLY A C 1
ATOM 704 O O . GLY A 1 87 ? -26.876 4.816 13.070 1.00 94.88 87 GLY A O 1
ATOM 705 N N . LYS A 1 88 ? -25.587 3.668 14.493 1.00 95.88 88 LYS A N 1
ATOM 706 C CA . LYS A 1 88 ? -24.319 4.309 14.115 1.00 95.88 88 LYS A CA 1
ATOM 707 C C . LYS A 1 88 ? -23.640 3.562 12.969 1.00 95.88 88 LYS A C 1
ATOM 709 O O . LYS A 1 88 ? -23.565 2.333 12.963 1.00 95.88 88 LYS A O 1
ATOM 714 N N . LYS A 1 89 ? -23.114 4.310 11.992 1.00 96.69 89 LYS A N 1
ATOM 715 C CA . LYS A 1 89 ? -22.344 3.766 10.862 1.00 96.69 89 LYS A CA 1
ATOM 716 C C . LYS A 1 89 ? -20.879 3.587 11.265 1.00 96.69 89 LYS A C 1
ATOM 718 O O . LYS A 1 89 ? -20.191 4.562 11.554 1.00 96.69 89 LYS A O 1
ATOM 723 N N . ILE A 1 90 ? -20.403 2.349 11.229 1.00 97.38 90 ILE A N 1
ATOM 724 C CA . ILE A 1 90 ? -19.006 1.977 11.444 1.00 97.38 90 ILE A CA 1
ATOM 725 C C . ILE A 1 90 ? -18.294 1.933 10.088 1.00 97.38 90 ILE A C 1
ATOM 727 O O . ILE A 1 90 ? -18.804 1.372 9.113 1.00 97.38 90 ILE A O 1
ATOM 731 N N . ARG A 1 91 ? -17.126 2.580 10.002 1.00 96.81 91 ARG A N 1
ATOM 732 C CA . ARG A 1 91 ? -16.347 2.695 8.758 1.00 96.81 91 ARG A CA 1
ATOM 733 C C . ARG A 1 91 ? -15.694 1.350 8.396 1.00 96.81 91 ARG A C 1
ATOM 735 O O . ARG A 1 91 ? -15.330 0.607 9.304 1.00 96.81 91 ARG A O 1
ATOM 742 N N . PRO A 1 92 ? -15.518 1.046 7.096 1.00 97.25 92 PRO A N 1
ATOM 743 C CA . PRO A 1 92 ? -14.783 -0.140 6.674 1.00 97.25 92 PRO A CA 1
ATOM 744 C C . PRO A 1 92 ? -13.319 -0.073 7.109 1.00 97.25 92 PRO A C 1
ATOM 746 O O . PRO A 1 92 ? -12.725 1.008 7.183 1.00 97.25 92 PRO A O 1
ATOM 749 N N . ILE A 1 93 ? -12.720 -1.244 7.303 1.00 97.38 93 ILE A N 1
ATOM 750 C CA . ILE A 1 93 ? -11.270 -1.375 7.422 1.00 97.38 93 ILE A CA 1
ATOM 751 C C . ILE A 1 93 ? -10.717 -1.567 6.015 1.00 97.38 93 ILE A C 1
ATOM 753 O O . ILE A 1 93 ? -11.045 -2.541 5.337 1.00 97.38 93 ILE A O 1
ATOM 757 N N . ILE A 1 94 ? -9.880 -0.624 5.587 1.00 97.44 94 ILE A N 1
ATOM 758 C CA . ILE A 1 94 ? -9.238 -0.631 4.272 1.00 97.44 94 ILE A CA 1
ATOM 759 C C . ILE A 1 94 ? -7.727 -0.814 4.449 1.00 97.44 94 ILE A C 1
ATOM 761 O O . ILE A 1 94 ? -7.102 -0.160 5.302 1.00 97.44 94 ILE A O 1
ATOM 765 N N . TYR A 1 95 ? -7.167 -1.708 3.639 1.00 96.88 95 TYR A N 1
ATOM 766 C CA . TYR A 1 95 ? -5.746 -1.780 3.332 1.00 96.88 95 TYR A CA 1
ATOM 767 C C . TYR A 1 95 ? -5.473 -0.915 2.105 1.00 96.88 95 TYR A C 1
ATOM 769 O O . TYR A 1 95 ? -6.227 -0.982 1.135 1.00 96.88 95 TYR A O 1
ATOM 777 N N . LYS A 1 96 ? -4.422 -0.105 2.149 1.00 95.25 96 LYS A N 1
ATOM 778 C CA . LYS A 1 96 ? -3.908 0.613 0.985 1.00 95.25 96 LYS A CA 1
ATOM 779 C C . LYS A 1 96 ? -2.491 0.102 0.771 1.00 95.25 96 LYS A C 1
ATOM 781 O O . LYS A 1 96 ? -1.701 0.259 1.695 1.00 95.25 96 LYS A O 1
ATOM 786 N N . ALA A 1 97 ? -2.237 -0.581 -0.340 1.00 95.38 97 ALA A N 1
ATOM 787 C CA . ALA A 1 97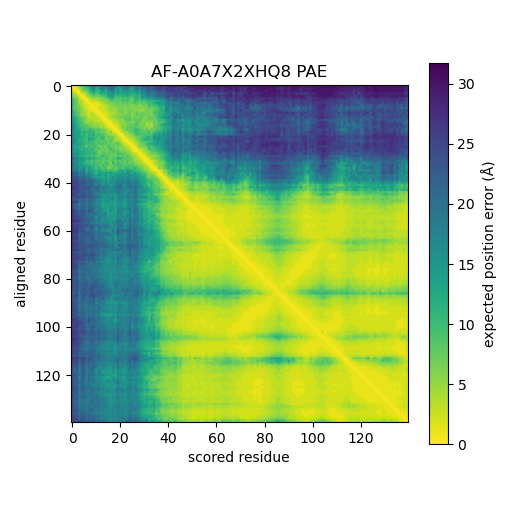 ? -0.858 -0.880 -0.735 1.00 95.38 97 ALA A CA 1
ATOM 788 C C . ALA A 1 97 ? -0.273 0.355 -1.425 1.00 95.38 97 ALA A C 1
ATOM 790 O O . ALA A 1 97 ? -1.050 1.235 -1.785 1.00 95.38 97 ALA A O 1
ATOM 791 N N . ASP A 1 98 ? 1.038 0.428 -1.620 1.00 93.88 98 ASP A N 1
ATOM 792 C CA . ASP A 1 98 ? 1.655 1.593 -2.263 1.00 93.88 98 ASP A CA 1
ATOM 793 C C . ASP A 1 98 ? 1.489 1.512 -3.786 1.00 93.88 98 ASP A C 1
ATOM 795 O O . ASP A 1 98 ? 1.068 2.481 -4.421 1.00 93.88 98 ASP A O 1
ATOM 799 N N . PHE A 1 99 ? 1.698 0.318 -4.354 1.00 95.75 99 PHE A N 1
ATOM 800 C CA . PHE A 1 99 ? 1.654 0.080 -5.796 1.00 95.75 99 PHE A CA 1
ATOM 801 C C . PHE A 1 99 ? 0.891 -1.198 -6.149 1.00 95.75 99 PHE A C 1
ATOM 803 O O . PHE A 1 99 ? 0.930 -2.201 -5.433 1.00 95.75 99 PHE A O 1
ATOM 810 N N . LYS A 1 100 ? 0.242 -1.179 -7.308 1.00 97.19 100 LYS A N 1
ATOM 811 C CA . LYS A 1 100 ? -0.153 -2.360 -8.076 1.00 97.19 100 LYS A CA 1
ATOM 812 C C . LYS A 1 100 ? 0.573 -2.296 -9.404 1.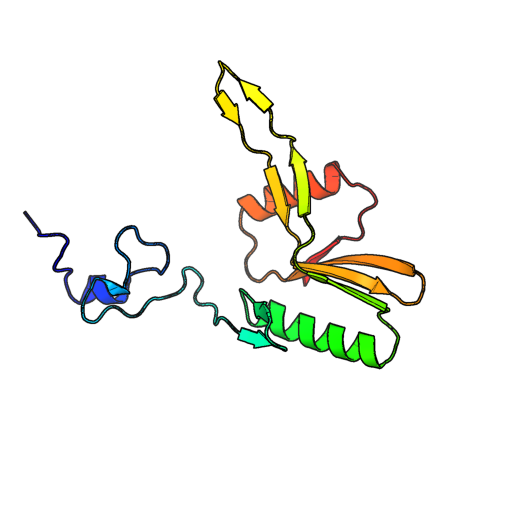00 97.19 100 LYS A C 1
ATOM 814 O O . LYS A 1 100 ? 0.473 -1.297 -10.109 1.00 97.19 100 LYS A O 1
ATOM 819 N N . VAL A 1 101 ? 1.267 -3.367 -9.739 1.00 97.12 101 VAL A N 1
ATOM 820 C CA . VAL A 1 101 ? 2.085 -3.459 -10.941 1.00 97.12 101 VAL A CA 1
ATOM 821 C C . VAL A 1 101 ? 1.512 -4.545 -11.829 1.00 97.12 101 VAL A C 1
ATOM 823 O O . VAL A 1 101 ? 1.237 -5.651 -11.368 1.00 97.12 101 VAL A O 1
ATOM 826 N N . THR A 1 102 ? 1.321 -4.211 -13.099 1.00 96.69 102 THR A N 1
ATOM 827 C CA . THR A 1 102 ? 0.932 -5.153 -14.145 1.00 96.69 102 THR A CA 1
ATOM 828 C C . THR A 1 102 ? 2.107 -5.309 -15.095 1.00 96.69 102 THR A C 1
ATOM 830 O O . THR A 1 102 ? 2.477 -4.363 -15.790 1.00 96.69 102 THR A O 1
ATOM 833 N N . GLU A 1 103 ? 2.703 -6.494 -15.126 1.00 94.88 103 GLU A N 1
ATOM 834 C CA . GLU A 1 103 ? 3.786 -6.830 -16.049 1.00 94.88 103 GLU A CA 1
ATOM 835 C C . GLU A 1 103 ? 3.249 -7.005 -17.475 1.00 94.88 103 GLU A C 1
ATOM 837 O O . GLU A 1 103 ? 2.068 -7.295 -17.691 1.00 94.88 103 GLU A O 1
ATOM 842 N N . ALA A 1 104 ? 4.118 -6.876 -18.478 1.00 92.12 104 ALA A N 1
ATOM 843 C CA . ALA A 1 104 ? 3.739 -7.072 -19.877 1.00 92.12 104 ALA A CA 1
ATOM 844 C C . ALA A 1 104 ? 3.196 -8.483 -20.165 1.00 92.12 104 ALA A C 1
ATOM 846 O O . ALA A 1 104 ? 2.313 -8.640 -21.008 1.00 92.12 104 ALA A O 1
ATOM 847 N N . GLY A 1 105 ? 3.660 -9.491 -19.415 1.00 92.88 105 GLY A N 1
ATOM 848 C CA . GLY A 1 105 ? 3.146 -10.864 -19.461 1.00 92.88 105 GLY A CA 1
ATOM 849 C C . GLY A 1 105 ? 1.754 -11.052 -18.842 1.00 92.88 105 GLY A C 1
ATOM 850 O O . GLY A 1 105 ? 1.222 -12.157 -18.878 1.00 92.88 105 GLY A O 1
ATOM 851 N N . GLY A 1 106 ? 1.155 -10.000 -18.274 1.00 93.38 106 GLY A N 1
ATOM 852 C CA . GLY A 1 106 ? -0.170 -10.031 -17.650 1.00 93.38 106 GLY A CA 1
ATOM 853 C C . GLY A 1 106 ? -0.174 -10.438 -16.176 1.00 93.38 106 GLY A C 1
ATOM 854 O O . GLY A 1 106 ? -1.239 -10.450 -15.561 1.00 93.38 106 GLY A O 1
ATOM 855 N N . HIS A 1 107 ? 0.991 -10.743 -15.598 1.00 96.62 107 HIS A N 1
ATOM 856 C CA . HIS A 1 107 ? 1.115 -10.981 -14.164 1.00 96.62 107 HIS A CA 1
ATOM 857 C C . HIS A 1 107 ? 0.872 -9.689 -13.381 1.00 96.62 107 HIS A C 1
ATOM 859 O O . HIS A 1 107 ? 1.345 -8.619 -13.769 1.00 96.62 107 HIS A O 1
ATOM 865 N N . VAL A 1 108 ? 0.128 -9.792 -12.280 1.00 97.44 108 VAL A N 1
ATOM 866 C CA . VAL A 1 108 ? -0.207 -8.657 -11.416 1.00 97.44 108 VAL A CA 1
ATOM 867 C C . VAL A 1 108 ? 0.288 -8.941 -10.013 1.00 97.44 108 VAL A C 1
ATOM 869 O O . VAL A 1 108 ? -0.053 -9.963 -9.420 1.00 97.44 108 VAL A O 1
ATOM 872 N N . TYR A 1 109 ? 1.036 -7.993 -9.461 1.00 97.81 109 TYR A N 1
ATOM 873 C CA . TYR A 1 109 ? 1.485 -8.038 -8.078 1.00 97.81 109 TYR A CA 1
ATOM 874 C C . TYR A 1 109 ? 1.326 -6.678 -7.401 1.00 97.81 109 TYR A C 1
ATOM 876 O O . TYR A 1 109 ? 1.202 -5.632 -8.039 1.00 97.81 109 TYR A O 1
ATOM 884 N N . TYR A 1 110 ? 1.300 -6.704 -6.077 1.00 97.62 110 TYR A N 1
ATOM 885 C CA . TYR A 1 110 ? 1.091 -5.542 -5.228 1.00 97.62 110 TYR A CA 1
ATOM 886 C C . TYR A 1 110 ? 2.306 -5.335 -4.348 1.00 97.62 110 TYR A C 1
ATOM 888 O O . TYR A 1 110 ? 2.842 -6.293 -3.792 1.00 97.62 110 TYR A O 1
ATOM 896 N N . VAL A 1 111 ? 2.725 -4.085 -4.209 1.00 96.44 111 VAL A N 1
ATOM 897 C CA . VAL A 1 111 ? 3.940 -3.734 -3.481 1.00 96.44 111 VAL A CA 1
ATOM 898 C C . VAL A 1 111 ? 3.618 -2.753 -2.382 1.00 96.44 111 VAL A C 1
ATOM 900 O O . VAL A 1 111 ? 2.826 -1.824 -2.554 1.00 96.44 111 VAL A O 1
ATOM 903 N N . ASP A 1 112 ? 4.255 -2.980 -1.246 1.00 94.88 112 ASP A N 1
ATOM 904 C CA . ASP A 1 112 ? 4.208 -2.093 -0.108 1.00 94.88 112 ASP A CA 1
ATOM 905 C C . ASP A 1 112 ? 5.632 -1.827 0.379 1.00 94.88 112 ASP A C 1
ATOM 907 O O . ASP A 1 112 ? 6.329 -2.730 0.854 1.00 94.88 112 ASP A O 1
ATOM 911 N N . THR A 1 113 ? 6.087 -0.591 0.217 1.00 89.94 113 THR A N 1
ATOM 912 C CA . THR A 1 113 ? 7.418 -0.169 0.635 1.00 89.94 113 THR A CA 1
ATOM 913 C C . THR A 1 113 ? 7.375 0.125 2.131 1.00 89.94 113 THR A C 1
ATOM 915 O O . THR A 1 113 ? 6.575 0.915 2.650 1.00 89.94 113 THR A O 1
ATOM 918 N N . LYS A 1 114 ? 8.175 -0.608 2.903 1.00 85.06 114 LYS A N 1
ATOM 919 C CA . LYS A 1 114 ? 8.103 -0.557 4.366 1.00 85.06 114 LYS A CA 1
ATOM 920 C C . LYS A 1 114 ? 9.494 -0.483 4.966 1.00 85.06 114 LYS A C 1
ATOM 922 O O . LYS A 1 114 ? 10.320 -1.371 4.796 1.00 85.06 114 LYS A O 1
ATOM 927 N N . GLY A 1 115 ? 9.733 0.586 5.724 1.00 81.50 115 GLY A N 1
ATOM 928 C CA . GLY A 1 115 ? 10.877 0.692 6.632 1.00 81.50 115 GLY A CA 1
ATOM 929 C C . GLY A 1 115 ? 10.557 0.082 7.998 1.00 81.50 115 GLY A C 1
ATOM 930 O O . GLY A 1 115 ? 11.163 -0.899 8.417 1.00 81.50 115 GLY A O 1
ATOM 931 N N . MET A 1 116 ? 9.549 0.629 8.689 1.00 82.69 116 MET A N 1
ATOM 932 C CA . MET A 1 116 ? 9.140 0.181 10.025 1.00 82.69 116 MET A CA 1
ATOM 933 C C . MET A 1 116 ? 7.796 -0.558 9.998 1.00 82.69 116 MET A C 1
ATOM 935 O O . MET A 1 116 ? 6.762 -0.002 9.624 1.00 82.69 116 MET A O 1
ATOM 939 N N . LYS A 1 117 ? 7.786 -1.807 10.477 1.00 89.44 117 LYS A N 1
ATOM 940 C CA . LYS A 1 117 ? 6.570 -2.626 10.594 1.00 89.44 117 LYS A CA 1
ATOM 941 C C . LYS A 1 117 ? 5.824 -2.296 11.888 1.00 89.44 117 LYS A C 1
ATOM 943 O O . LYS A 1 117 ? 6.210 -2.728 12.970 1.00 89.44 117 LYS A O 1
ATOM 948 N N . THR A 1 118 ? 4.740 -1.529 11.783 1.00 90.62 118 THR A N 1
ATOM 949 C CA . THR A 1 118 ? 3.893 -1.201 12.944 1.00 90.62 118 THR A CA 1
ATOM 950 C C . THR A 1 118 ? 2.943 -2.357 13.302 1.00 90.62 118 THR A C 1
ATOM 952 O O . THR A 1 118 ? 2.556 -3.128 12.421 1.00 90.62 118 THR A O 1
ATOM 955 N N . PRO A 1 119 ? 2.473 -2.477 14.559 1.00 94.94 119 PRO A N 1
ATOM 956 C CA . PRO A 1 119 ? 1.497 -3.509 14.930 1.00 94.94 119 PRO A CA 1
ATOM 957 C C . PRO A 1 119 ? 0.196 -3.441 14.112 1.00 94.94 119 PRO A C 1
ATOM 959 O O . PRO A 1 119 ? -0.361 -4.468 13.730 1.00 94.94 119 PRO A O 1
ATOM 962 N N . VAL A 1 120 ? -0.264 -2.226 13.791 1.00 93.62 120 VAL A N 1
ATOM 963 C CA . VAL A 1 120 ? -1.458 -2.003 12.957 1.00 93.62 120 VAL A CA 1
ATOM 964 C C . VAL A 1 120 ? -1.228 -2.501 11.533 1.00 93.62 120 V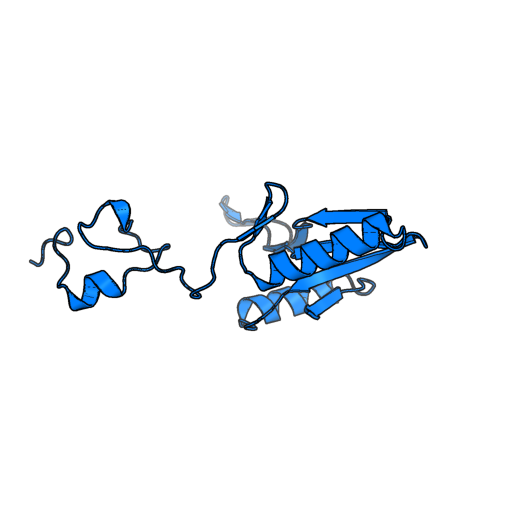AL A C 1
ATOM 966 O O . VAL A 1 120 ? -2.112 -3.135 10.957 1.00 93.62 120 VAL A O 1
ATOM 969 N N . TYR A 1 121 ? -0.044 -2.239 10.977 1.00 94.06 121 TYR A N 1
ATOM 970 C CA . TYR A 1 121 ? 0.357 -2.749 9.672 1.00 94.06 121 TYR A CA 1
ATOM 971 C C . TYR A 1 121 ? 0.345 -4.282 9.646 1.00 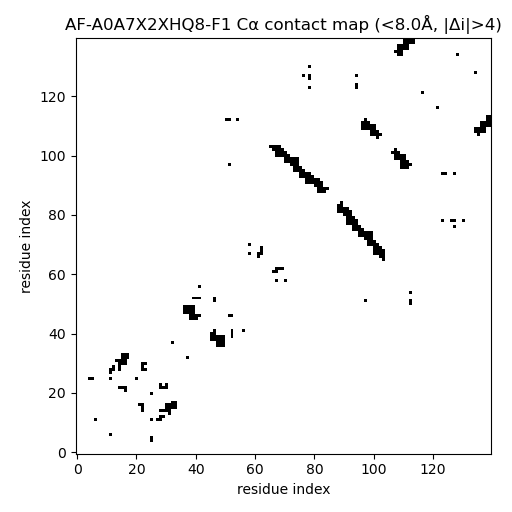94.06 121 TYR A C 1
ATOM 973 O O . TYR A 1 121 ? -0.327 -4.872 8.805 1.00 94.06 121 TYR A O 1
ATOM 981 N N . LEU A 1 122 ? 1.000 -4.926 10.618 1.00 95.94 122 LEU A N 1
ATOM 982 C CA . LEU A 1 122 ? 1.066 -6.387 10.709 1.00 95.94 122 LEU A CA 1
ATOM 983 C C . LEU A 1 122 ? -0.327 -7.022 10.805 1.00 95.94 122 LEU A C 1
ATOM 985 O O . LEU A 1 122 ? -0.606 -8.011 10.126 1.00 95.94 122 LEU A O 1
ATOM 989 N N . LEU A 1 123 ? -1.222 -6.430 11.601 1.00 97.25 123 LEU A N 1
ATOM 990 C CA . LEU A 1 123 ? -2.605 -6.888 11.715 1.00 97.25 123 LEU A CA 1
ATOM 991 C C . LEU A 1 123 ? -3.351 -6.765 10.381 1.00 97.25 123 LEU A C 1
ATOM 993 O O . LEU A 1 123 ? -3.979 -7.723 9.932 1.00 97.25 123 LEU A O 1
ATOM 997 N N . LYS A 1 124 ? -3.264 -5.602 9.727 1.00 96.50 124 LYS A N 1
ATOM 998 C CA . LYS A 1 124 ? -3.920 -5.369 8.437 1.00 96.50 124 LYS A CA 1
ATOM 999 C C . LYS A 1 124 ? -3.365 -6.271 7.337 1.00 96.50 124 LYS A C 1
ATOM 1001 O O . LYS A 1 124 ? -4.157 -6.798 6.563 1.00 96.50 124 LYS A O 1
ATOM 1006 N N . LYS A 1 125 ? -2.050 -6.504 7.298 1.00 96.69 125 LYS A N 1
ATOM 1007 C CA . LYS A 1 125 ? -1.412 -7.449 6.372 1.00 96.69 125 LYS A CA 1
ATOM 1008 C C . LYS A 1 125 ? -1.923 -8.868 6.605 1.00 96.69 125 LYS A C 1
ATOM 1010 O O . LYS A 1 125 ? -2.317 -9.539 5.659 1.00 96.69 125 LYS A O 1
ATOM 1015 N N . LYS A 1 126 ? -1.997 -9.314 7.863 1.00 97.56 126 LYS A N 1
ATOM 1016 C CA . LYS A 1 126 ? -2.557 -10.631 8.201 1.00 97.56 126 LYS A CA 1
ATOM 1017 C C . LYS A 1 126 ? -4.000 -10.781 7.703 1.00 97.56 126 LYS A C 1
ATOM 1019 O O . LYS A 1 126 ? -4.349 -11.813 7.143 1.00 97.56 126 LYS A O 1
ATOM 1024 N N . MET A 1 127 ? -4.827 -9.749 7.877 1.00 98.06 127 MET A N 1
ATOM 1025 C CA . MET A 1 127 ? -6.204 -9.732 7.368 1.00 98.06 127 MET A CA 1
ATOM 1026 C C . MET A 1 127 ? -6.270 -9.705 5.835 1.00 98.06 127 MET A C 1
ATOM 1028 O O . MET A 1 127 ? -7.151 -10.345 5.266 1.00 98.06 127 MET A O 1
ATOM 1032 N N . LEU A 1 128 ? -5.362 -8.974 5.177 1.00 97.75 128 LEU A N 1
ATOM 1033 C CA . LEU A 1 128 ? -5.255 -8.909 3.718 1.00 97.75 128 LEU A CA 1
ATOM 1034 C C . LEU A 1 128 ? -4.991 -10.300 3.143 1.00 97.75 128 LEU A C 1
ATOM 1036 O O . LEU A 1 128 ? -5.808 -10.790 2.373 1.00 97.75 128 LEU A O 1
ATOM 1040 N N . LEU A 1 129 ? -3.918 -10.955 3.588 1.00 97.12 129 LEU A N 1
ATOM 1041 C CA . LEU A 1 129 ? -3.520 -12.275 3.091 1.00 97.12 129 LEU A CA 1
ATOM 1042 C C . LEU A 1 129 ? -4.567 -13.355 3.392 1.00 97.12 129 LEU A C 1
ATOM 1044 O O . LEU A 1 129 ? -4.771 -14.258 2.594 1.00 97.12 129 LEU A O 1
ATOM 1048 N N . TYR A 1 130 ? -5.274 -13.253 4.522 1.00 97.88 130 TYR A N 1
ATOM 1049 C CA . TYR A 1 130 ? -6.376 -14.169 4.822 1.00 97.88 130 TYR A CA 1
ATOM 1050 C C . TYR A 1 130 ? -7.576 -13.979 3.881 1.00 97.88 130 TYR A C 1
ATOM 1052 O O . TYR A 1 130 ? -8.220 -14.949 3.492 1.00 97.88 130 TYR A O 1
ATOM 1060 N N . ARG A 1 131 ? -7.914 -12.729 3.540 1.00 96.94 131 ARG A N 1
ATOM 1061 C CA . ARG A 1 131 ? -9.089 -12.411 2.715 1.00 96.94 131 ARG A CA 1
ATOM 1062 C C . ARG A 1 131 ? -8.834 -12.572 1.215 1.00 96.94 131 AR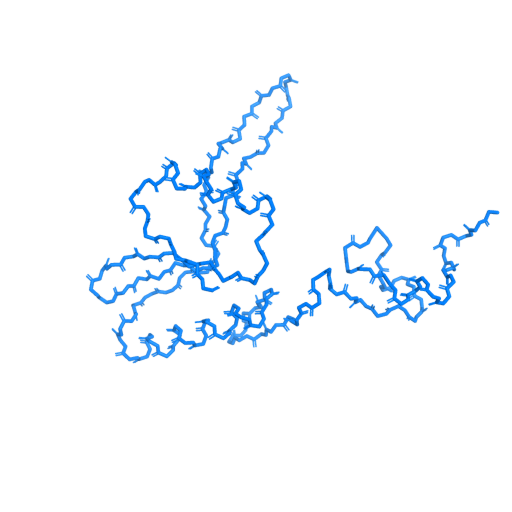G A C 1
ATOM 1064 O O . ARG A 1 131 ? -9.777 -12.862 0.485 1.00 96.94 131 ARG A O 1
ATOM 1071 N N . TYR A 1 132 ? -7.597 -12.364 0.778 1.00 96.50 132 TYR A N 1
ATOM 1072 C CA . TYR A 1 132 ? -7.158 -12.480 -0.609 1.00 96.50 132 TYR A CA 1
ATOM 1073 C C . TYR A 1 132 ? -5.997 -13.486 -0.656 1.00 96.50 132 TYR A C 1
ATOM 1075 O O . TYR A 1 132 ? -4.846 -13.064 -0.663 1.00 96.50 132 TYR A O 1
ATOM 1083 N N . PRO A 1 133 ? -6.266 -14.803 -0.612 1.00 95.31 133 PRO A N 1
ATOM 1084 C CA . PRO A 1 133 ? -5.214 -15.818 -0.488 1.00 95.31 133 PRO A CA 1
ATOM 1085 C C . PRO A 1 133 ? -4.293 -15.894 -1.713 1.00 95.31 133 PRO A C 1
ATOM 1087 O O . PRO A 1 133 ? -3.117 -16.206 -1.563 1.00 95.31 133 PRO A O 1
ATOM 1090 N N . ASP A 1 134 ? -4.809 -15.554 -2.895 1.00 96.12 134 ASP A N 1
ATOM 1091 C CA . ASP A 1 134 ? -4.081 -15.632 -4.167 1.00 96.12 134 ASP A CA 1
ATOM 1092 C C . ASP A 1 134 ? -3.367 -14.319 -4.540 1.00 96.12 134 ASP A C 1
ATOM 1094 O O . ASP A 1 134 ? -2.886 -14.159 -5.660 1.00 96.12 134 ASP A O 1
ATOM 1098 N N . ILE A 1 135 ? -3.330 -13.337 -3.631 1.00 96.56 135 ILE A N 1
ATOM 1099 C CA . ILE A 1 135 ? -2.664 -12.058 -3.892 1.00 96.56 135 ILE A CA 1
ATOM 1100 C C . ILE A 1 135 ? -1.138 -12.240 -3.911 1.00 96.56 135 ILE A C 1
ATOM 1102 O O . ILE A 1 135 ? -0.542 -12.667 -2.921 1.00 96.56 135 ILE A O 1
ATOM 1106 N N . ASP A 1 136 ? -0.481 -11.846 -5.004 1.00 97.50 136 ASP A N 1
ATOM 1107 C CA . ASP A 1 136 ? 0.973 -11.655 -5.007 1.00 97.50 136 ASP A CA 1
ATOM 1108 C C . ASP A 1 136 ? 1.278 -10.317 -4.326 1.00 97.50 136 ASP A C 1
ATOM 1110 O O . ASP A 1 136 ? 1.150 -9.246 -4.921 1.00 97.50 136 ASP A O 1
ATOM 1114 N N . PHE A 1 137 ? 1.584 -10.377 -3.031 1.00 96.75 137 PHE A N 1
ATOM 1115 C CA . PHE A 1 137 ? 1.873 -9.215 -2.200 1.00 96.75 137 PHE A CA 1
ATOM 1116 C C . PHE A 1 137 ? 3.334 -9.221 -1.751 1.00 96.75 137 PHE A C 1
ATOM 1118 O O . PHE A 1 137 ? 3.782 -10.137 -1.054 1.00 96.75 137 PHE A O 1
ATOM 1125 N N . ARG A 1 138 ? 4.061 -8.157 -2.095 1.00 95.56 138 ARG A N 1
ATOM 1126 C CA . ARG A 1 138 ? 5.503 -8.012 -1.886 1.00 95.56 138 ARG A CA 1
ATOM 1127 C C . ARG A 1 138 ? 5.793 -6.843 -0.950 1.00 95.56 138 ARG A C 1
ATOM 1129 O O . ARG A 1 138 ? 5.207 -5.771 -1.071 1.00 95.56 138 ARG A O 1
ATOM 1136 N N . GLU A 1 139 ? 6.708 -7.058 -0.010 1.00 93.94 139 GLU A N 1
ATOM 1137 C CA . GLU A 1 139 ? 7.251 -5.993 0.838 1.00 93.94 139 GLU A CA 1
ATOM 1138 C C . GLU A 1 139 ? 8.637 -5.622 0.330 1.00 93.94 139 GLU A C 1
ATOM 1140 O O . GLU A 1 139 ? 9.472 -6.515 0.176 1.00 93.94 139 GLU A O 1
ATOM 1145 N N . VAL A 1 140 ? 8.872 -4.327 0.118 1.00 87.62 140 VAL A N 1
ATOM 1146 C CA . VAL A 1 140 ? 10.181 -3.796 -0.286 1.00 87.62 140 VAL A CA 1
ATOM 1147 C C . VAL A 1 140 ? 10.757 -2.938 0.815 1.00 87.62 140 VAL A C 1
ATOM 1149 O O . VAL A 1 140 ? 10.050 -2.074 1.391 1.00 87.62 140 VAL A O 1
#

InterPro domains:
  IPR009414 Protein of unknown function DUF1064 [PF06356] (34-136)

Sequence (140 aa):
MTTWNELPAHLVSKIRSDSVTAPANLPGAEPKLKYGNSITEVDGIRFDSEKEADYYWDLHWLMREGTVKEVELQPKFVLQPGYKREGKKIRPIIYKADFKVTEAGGHVYYVDTKGMKTPVYLLKKKMLLYRYPDIDFREV

Solvent-accessible surface area (backbone atoms only — not comparable to full-atom values): 8435 Å² total; per-residue (Å²): 131,84,57,87,82,67,66,57,73,86,54,33,81,66,42,37,62,84,40,94,66,52,36,93,79,35,95,89,31,68,68,36,48,88,80,70,54,55,76,38,73,56,99,89,42,80,28,86,26,54,67,48,42,54,52,50,52,54,51,53,50,34,38,74,74,53,56,29,68,46,76,46,74,54,48,75,42,78,65,37,79,53,50,75,55,96,91,41,80,45,77,52,46,68,46,68,38,52,33,33,41,30,34,58,88,69,52,65,40,33,35,33,70,58,90,76,88,45,74,69,53,56,52,51,50,54,46,43,50,70,76,42,73,87,61,50,73,44,79,82

Radius of gyration: 19.89 Å; Cα contacts (8 Å, |Δi|>4): 190; chains: 1; bounding box: 41×47×56 Å